Protein AF-A0A382GG49-F1 (afdb_monomer)

Sequence (74 aa):
MSLTKEKPNDAETLFYNRQAFKRFNQFKIDRTLSTLSEIDRLIFTTVPRLLHVNQEGLPGYVDEKNVPCGIMNF

InterPro domains:
  IPR024685 Adenylate cyclase class-I, N-terminal domain [PF12633] (18-74)

Organism: NCBI:txid408172

Solvent-accessible surface area (backbone atoms only — not comparable to full-atom values): 4573 Å² total; per-residue (Å²): 135,85,81,78,75,74,79,75,54,69,68,57,51,51,52,50,50,53,52,51,50,51,53,53,52,48,51,50,50,54,56,49,54,73,71,45,53,75,68,55,39,50,48,65,68,44,46,62,64,55,41,47,41,52,42,91,95,48,85,47,48,63,101,53,102,79,60,90,47,8,47,84,91,120

Secondary structure (DSSP, 8-state):
-----PPPPHHHHHHHHHHHHHHHHHHHHHHHHHHS-HHHHHHHHHHHHHHTS--TTSTT----TT-SS--TT-

Mean predicted aligned error: 11.21 Å

pLDDT: mean 78.26, std 15.33, range [39.84, 96.38]

Foldseek 3Di:
DDPPPDDDDPVVVVVVVVVVVVVVVVVVVVVVLVPDDPVVNVCVVCVVVVQQALDPPDPQHDPDPDRRGGHDPD

Radius of gyration: 20.02 Å; Cα contacts (8 Å, |Δi|>4): 37; chains: 1; bounding box: 46×37×52 Å

Structure (mmCIF, N/CA/C/O backbone):
data_AF-A0A382GG49-F1
#
_entry.id   AF-A0A382GG49-F1
#
loop_
_atom_site.group_PDB
_atom_site.id
_atom_site.type_symbol
_atom_site.label_atom_id
_atom_site.label_alt_id
_atom_site.label_comp_id
_atom_site.label_asym_id
_atom_site.label_entity_id
_atom_site.label_seq_id
_atom_site.pdbx_PDB_ins_code
_atom_site.C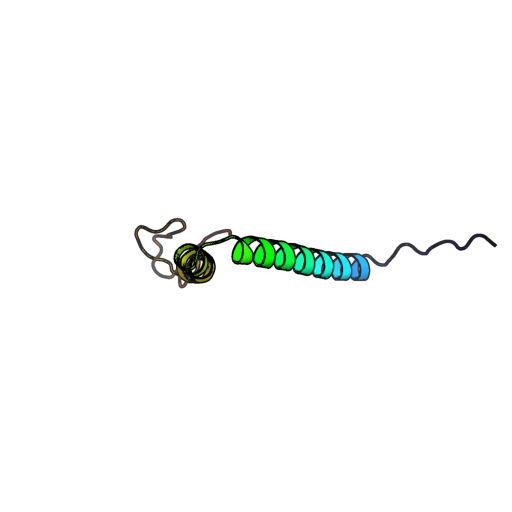artn_x
_atom_site.Cartn_y
_atom_site.Cartn_z
_atom_site.occupancy
_atom_site.B_iso_or_equiv
_atom_site.auth_seq_id
_atom_site.auth_comp_id
_atom_site.auth_asym_id
_atom_site.auth_atom_id
_atom_site.pdbx_PDB_model_num
ATOM 1 N N . MET A 1 1 ? 28.270 10.471 -38.809 1.00 39.84 1 MET A N 1
ATOM 2 C CA . MET A 1 1 ? 27.985 9.151 -38.207 1.00 39.84 1 MET A CA 1
ATOM 3 C C . MET A 1 1 ? 26.679 9.254 -37.439 1.00 39.84 1 MET A C 1
ATOM 5 O O . MET A 1 1 ? 26.644 9.894 -36.398 1.00 39.84 1 MET A O 1
ATOM 9 N N . SER A 1 2 ? 25.596 8.724 -38.006 1.00 46.41 2 SER A N 1
ATOM 10 C CA . SER A 1 2 ? 24.311 8.606 -37.312 1.00 46.41 2 SER A CA 1
ATOM 11 C C . SER A 1 2 ? 24.404 7.395 -36.386 1.00 46.41 2 SER A C 1
ATOM 13 O O . SER A 1 2 ? 24.549 6.275 -36.868 1.00 46.41 2 SER A O 1
ATOM 15 N N . LEU A 1 3 ? 24.402 7.620 -35.072 1.00 51.34 3 LEU A N 1
ATOM 16 C CA . LEU A 1 3 ? 24.254 6.553 -34.084 1.00 51.34 3 LEU A CA 1
ATOM 17 C C . LEU A 1 3 ? 22.795 6.094 -34.136 1.00 51.34 3 LEU A C 1
ATOM 19 O O . LEU A 1 3 ? 21.928 6.667 -33.475 1.00 51.34 3 LEU A O 1
ATOM 23 N N . THR A 1 4 ? 22.508 5.087 -34.956 1.00 55.12 4 THR A N 1
ATOM 24 C CA . THR A 1 4 ? 21.264 4.323 -34.868 1.00 55.12 4 THR A CA 1
ATOM 25 C C . THR A 1 4 ? 21.199 3.711 -33.475 1.00 55.12 4 THR A C 1
ATOM 27 O O . THR A 1 4 ? 21.858 2.713 -33.203 1.00 55.12 4 THR A O 1
ATOM 30 N N . LYS A 1 5 ? 20.447 4.347 -32.569 1.00 61.62 5 LYS A N 1
ATOM 31 C CA . LYS A 1 5 ? 20.061 3.738 -31.295 1.00 61.62 5 LYS A CA 1
ATOM 32 C C . LYS A 1 5 ? 19.298 2.463 -31.634 1.00 61.62 5 LYS A C 1
ATOM 34 O O . LYS A 1 5 ? 18.178 2.544 -32.140 1.00 61.62 5 LYS A O 1
ATOM 39 N N . GLU A 1 6 ? 19.918 1.310 -31.405 1.00 63.78 6 GLU A N 1
ATOM 40 C CA . GLU A 1 6 ? 19.210 0.035 -31.414 1.00 63.78 6 GLU A CA 1
ATOM 41 C C . GLU A 1 6 ? 18.007 0.155 -30.476 1.00 63.78 6 GLU A C 1
ATOM 43 O O . GLU A 1 6 ? 18.110 0.712 -29.376 1.00 63.78 6 GLU A O 1
ATOM 48 N N . LYS A 1 7 ? 16.834 -0.281 -30.946 1.00 67.12 7 LYS A N 1
ATOM 49 C CA . LYS A 1 7 ? 15.647 -0.313 -30.092 1.00 67.12 7 LYS A CA 1
ATOM 50 C C . LYS A 1 7 ? 15.960 -1.241 -28.913 1.00 67.12 7 LYS A C 1
ATOM 52 O O . LYS A 1 7 ? 16.400 -2.362 -29.166 1.00 67.12 7 LYS A O 1
ATOM 57 N N . PRO A 1 8 ? 15.755 -0.795 -27.663 1.00 67.12 8 PRO A N 1
ATOM 58 C CA . PRO A 1 8 ? 16.001 -1.640 -26.505 1.00 67.12 8 PRO A CA 1
ATOM 59 C C . PRO A 1 8 ? 15.160 -2.912 -26.614 1.00 67.12 8 PRO A C 1
ATOM 61 O O . PRO A 1 8 ? 14.002 -2.859 -27.033 1.00 67.12 8 PRO A O 1
ATOM 64 N N . ASN A 1 9 ? 15.757 -4.044 -26.245 1.00 84.56 9 ASN A N 1
ATOM 65 C CA . ASN A 1 9 ? 15.084 -5.338 -26.224 1.00 84.56 9 ASN A CA 1
ATOM 66 C C . ASN A 1 9 ? 13.832 -5.250 -25.328 1.00 84.56 9 ASN A C 1
ATOM 68 O O . ASN A 1 9 ? 13.865 -4.633 -24.257 1.00 84.56 9 ASN A O 1
ATOM 72 N N . ASP A 1 10 ? 12.726 -5.874 -25.736 1.00 88.75 10 ASP A N 1
ATOM 73 C CA . ASP A 1 10 ? 11.468 -5.882 -24.982 1.00 88.75 10 ASP A CA 1
ATOM 74 C C . ASP A 1 10 ? 11.668 -6.358 -23.534 1.00 88.75 10 ASP A C 1
ATOM 76 O O . ASP A 1 10 ? 11.067 -5.810 -22.608 1.00 88.75 10 ASP A O 1
ATOM 80 N N . ALA A 1 11 ? 12.572 -7.317 -23.306 1.00 88.88 11 ALA A N 1
ATOM 81 C CA . ALA A 1 11 ? 12.909 -7.799 -21.967 1.00 88.88 11 ALA A CA 1
ATOM 82 C C . ALA A 1 11 ? 13.553 -6.714 -21.082 1.00 88.88 11 ALA A C 1
ATOM 84 O O . ALA A 1 11 ? 13.206 -6.582 -19.905 1.00 88.88 11 ALA A O 1
ATOM 85 N N . GLU A 1 12 ? 14.457 -5.910 -21.643 1.00 90.88 12 GLU A N 1
ATOM 86 C CA . GLU A 1 12 ? 15.113 -4.806 -20.932 1.00 90.88 12 GLU A CA 1
ATOM 87 C C . GLU A 1 12 ? 14.121 -3.681 -20.639 1.00 90.88 12 GLU A C 1
ATOM 89 O O . GLU A 1 12 ? 14.084 -3.150 -19.527 1.00 90.88 12 GLU A O 1
ATOM 94 N N . THR A 1 13 ? 13.255 -3.378 -21.608 1.00 91.62 13 THR A N 1
ATOM 95 C CA . THR A 1 13 ? 12.177 -2.395 -21.458 1.00 91.62 13 THR A CA 1
ATOM 96 C C . THR A 1 13 ? 11.202 -2.818 -20.358 1.00 91.62 13 THR A C 1
ATOM 98 O O . THR A 1 13 ? 10.870 -2.024 -19.475 1.00 91.62 13 THR A O 1
ATOM 101 N N . LEU A 1 14 ? 10.784 -4.087 -20.342 1.00 91.06 14 LEU A N 1
ATOM 102 C CA . LEU A 1 14 ? 9.927 -4.643 -19.293 1.00 91.06 14 LEU A CA 1
ATOM 103 C C . LEU A 1 14 ? 10.597 -4.601 -17.918 1.00 91.06 14 LEU A C 1
ATOM 105 O O . LEU A 1 14 ? 9.949 -4.238 -16.932 1.00 91.06 14 LEU A O 1
ATOM 109 N N . PHE A 1 15 ? 11.881 -4.953 -17.834 1.00 87.94 15 PHE A N 1
ATOM 110 C CA . PHE A 1 15 ? 12.631 -4.886 -16.584 1.00 87.94 15 PHE A CA 1
ATOM 111 C C . PHE A 1 15 ? 12.707 -3.449 -16.058 1.00 87.94 15 PHE A C 1
ATOM 113 O O . PHE A 1 15 ? 12.359 -3.201 -14.901 1.00 87.94 15 PHE A O 1
ATOM 120 N N . TYR A 1 16 ? 13.080 -2.495 -16.914 1.00 94.00 16 TYR A N 1
ATOM 121 C CA . TYR A 1 16 ? 13.137 -1.080 -16.561 1.00 94.00 16 TYR A CA 1
ATOM 122 C C . TYR A 1 16 ? 11.776 -0.558 -16.089 1.00 94.00 16 TYR A C 1
ATOM 124 O O . TYR A 1 16 ? 11.688 0.028 -15.008 1.00 94.00 16 TYR A O 1
ATOM 132 N N . ASN A 1 17 ? 10.704 -0.837 -16.834 1.00 90.44 17 ASN A N 1
ATOM 133 C CA . ASN A 1 17 ? 9.353 -0.392 -16.491 1.00 90.44 17 ASN A CA 1
ATOM 134 C C . ASN A 1 17 ? 8.907 -0.928 -15.127 1.00 90.44 17 ASN A C 1
ATOM 136 O O . ASN A 1 17 ? 8.364 -0.176 -14.318 1.00 90.44 17 ASN A O 1
ATOM 140 N N . ARG A 1 18 ? 9.195 -2.201 -14.820 1.00 87.00 18 ARG A N 1
ATOM 141 C CA . ARG A 1 18 ? 8.909 -2.782 -13.497 1.00 87.00 18 ARG A CA 1
ATOM 142 C C . ARG A 1 18 ? 9.660 -2.057 -12.381 1.00 87.00 18 ARG A C 1
ATOM 144 O O . ARG A 1 18 ? 9.075 -1.794 -11.332 1.00 87.00 18 ARG A O 1
ATOM 151 N N . GLN A 1 19 ? 10.935 -1.727 -12.585 1.00 92.94 19 GLN A N 1
ATOM 152 C CA . GLN A 1 19 ? 11.728 -1.000 -11.588 1.00 92.94 19 GLN A CA 1
ATOM 153 C C . GLN A 1 19 ? 11.234 0.440 -11.406 1.00 92.94 19 GLN A C 1
ATOM 155 O O . GLN A 1 19 ? 11.077 0.896 -10.274 1.00 92.94 19 GLN A O 1
ATOM 160 N N . ALA A 1 20 ? 10.945 1.141 -12.503 1.00 90.81 20 ALA A N 1
ATOM 161 C CA . ALA A 1 20 ? 10.412 2.499 -12.476 1.00 90.81 20 ALA A CA 1
ATOM 162 C C . ALA A 1 20 ? 9.056 2.553 -11.757 1.00 90.81 20 ALA A C 1
ATOM 164 O O . ALA A 1 20 ? 8.859 3.388 -10.874 1.00 90.81 20 ALA A O 1
ATOM 165 N N . PHE A 1 21 ? 8.165 1.606 -12.056 1.00 88.12 21 PHE A N 1
ATOM 166 C CA . PHE A 1 21 ? 6.866 1.485 -11.399 1.00 88.12 21 PHE A CA 1
ATOM 167 C C . PHE A 1 21 ? 7.000 1.249 -9.890 1.00 88.12 21 PHE A C 1
ATOM 169 O O . PHE A 1 21 ? 6.361 1.939 -9.098 1.00 88.12 21 PHE A O 1
ATOM 176 N N . LYS A 1 22 ? 7.890 0.338 -9.468 1.00 87.06 22 LYS A N 1
ATOM 177 C CA . LYS A 1 22 ? 8.169 0.099 -8.041 1.00 87.06 22 LYS A CA 1
ATOM 178 C C . LYS A 1 22 ? 8.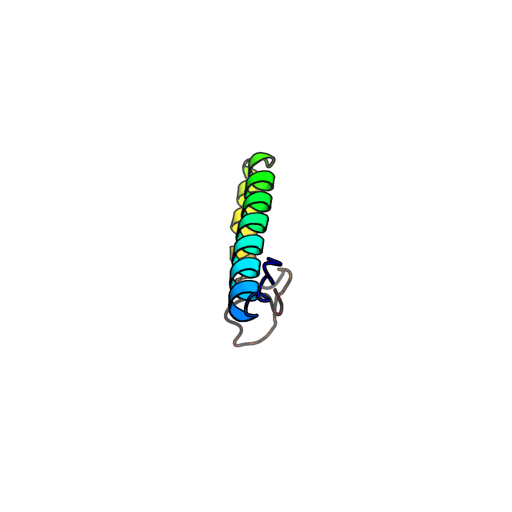660 1.361 -7.330 1.00 87.06 22 LYS A C 1
ATOM 180 O O . LYS A 1 22 ? 8.149 1.687 -6.264 1.00 87.06 22 LYS A O 1
ATOM 185 N N . ARG A 1 23 ? 9.612 2.089 -7.925 1.00 93.50 23 ARG A N 1
ATOM 186 C CA . ARG A 1 23 ? 10.147 3.339 -7.354 1.00 93.50 23 ARG A CA 1
ATOM 187 C C . ARG A 1 23 ? 9.070 4.411 -7.221 1.00 93.50 23 ARG A C 1
ATOM 189 O O . ARG A 1 23 ? 8.981 5.061 -6.185 1.00 93.50 23 ARG A O 1
ATOM 196 N N . PHE A 1 24 ? 8.240 4.571 -8.248 1.00 92.19 24 PHE A N 1
ATOM 197 C CA . PHE A 1 24 ? 7.139 5.528 -8.226 1.00 92.19 24 PHE A CA 1
ATOM 198 C C . PHE A 1 24 ? 6.101 5.188 -7.149 1.00 92.19 24 PHE A C 1
ATOM 200 O O . PHE A 1 24 ? 5.674 6.066 -6.400 1.00 92.19 24 PHE A O 1
ATOM 207 N N . ASN A 1 25 ? 5.734 3.911 -7.022 1.00 88.19 25 ASN A N 1
ATOM 208 C CA . ASN A 1 25 ? 4.803 3.473 -5.985 1.00 88.19 25 ASN A CA 1
ATOM 209 C C . ASN A 1 25 ? 5.376 3.674 -4.583 1.00 88.19 25 ASN A C 1
ATOM 211 O O . ASN A 1 25 ? 4.657 4.159 -3.713 1.00 88.19 25 ASN A O 1
ATOM 215 N N . GLN A 1 26 ? 6.663 3.377 -4.377 1.00 90.19 26 GLN A N 1
ATOM 216 C CA . GLN A 1 26 ? 7.323 3.631 -3.098 1.00 90.19 26 GLN A CA 1
ATOM 217 C C . GLN A 1 26 ? 7.293 5.1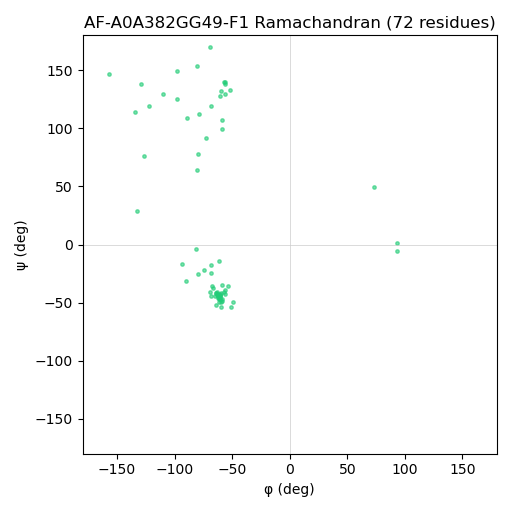22 -2.749 1.00 90.19 26 GLN A C 1
ATOM 219 O O . GLN A 1 26 ? 6.858 5.482 -1.662 1.00 90.19 26 GLN A O 1
ATOM 224 N N . PHE A 1 27 ? 7.629 5.997 -3.702 1.00 96.38 27 PHE A N 1
ATOM 225 C CA . PHE A 1 27 ? 7.542 7.445 -3.505 1.00 96.38 27 PHE A CA 1
ATOM 226 C C . PHE A 1 27 ? 6.134 7.903 -3.094 1.00 96.38 27 PHE A C 1
ATOM 228 O O . PHE A 1 27 ? 5.987 8.736 -2.199 1.00 96.38 27 PHE A O 1
ATOM 235 N N . LYS A 1 28 ? 5.084 7.360 -3.726 1.00 94.25 28 LYS A N 1
ATOM 236 C CA . LYS A 1 28 ? 3.699 7.667 -3.346 1.00 94.25 28 LYS A CA 1
ATOM 237 C C . LYS A 1 28 ? 3.395 7.228 -1.917 1.00 94.25 28 LYS A C 1
ATOM 239 O O . LYS A 1 28 ? 2.809 8.010 -1.177 1.00 94.25 28 LYS A O 1
ATOM 244 N N . ILE A 1 29 ? 3.796 6.013 -1.541 1.00 91.56 29 ILE A N 1
ATOM 245 C CA . ILE A 1 29 ? 3.601 5.481 -0.187 1.00 91.56 29 ILE A CA 1
ATOM 246 C C . ILE A 1 29 ? 4.311 6.371 0.834 1.00 91.56 29 ILE A C 1
ATOM 248 O O . ILE A 1 29 ? 3.675 6.819 1.785 1.00 91.56 29 ILE A O 1
ATOM 252 N N . ASP A 1 30 ? 5.583 6.696 0.605 1.00 94.44 30 ASP A N 1
ATOM 253 C CA . ASP A 1 30 ? 6.388 7.513 1.518 1.00 94.44 30 ASP A CA 1
ATOM 254 C C . ASP A 1 30 ? 5.781 8.910 1.701 1.00 94.44 30 ASP A C 1
ATOM 256 O O . ASP A 1 30 ? 5.648 9.405 2.823 1.00 94.44 30 ASP A O 1
ATOM 260 N N . ARG A 1 31 ? 5.347 9.533 0.596 1.00 95.38 31 ARG A N 1
ATOM 261 C CA . ARG A 1 31 ? 4.661 10.830 0.622 1.00 95.38 31 ARG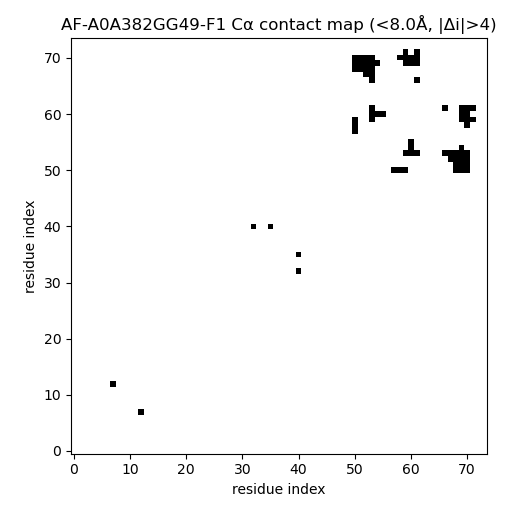 A CA 1
ATOM 262 C C . ARG A 1 31 ? 3.331 10.757 1.366 1.00 95.38 31 ARG A C 1
ATOM 264 O O . ARG A 1 31 ? 3.004 11.683 2.096 1.00 95.38 31 ARG A O 1
ATOM 271 N N . THR A 1 32 ? 2.553 9.695 1.184 1.00 93.44 32 THR A N 1
ATOM 272 C CA . THR A 1 32 ? 1.300 9.518 1.923 1.00 93.44 32 THR A CA 1
ATOM 273 C C . THR A 1 32 ? 1.588 9.364 3.415 1.00 93.44 32 THR A C 1
ATOM 275 O O . THR A 1 32 ? 1.068 10.141 4.213 1.00 93.44 32 THR A O 1
ATOM 278 N N . LEU A 1 33 ? 2.480 8.450 3.803 1.00 92.50 33 LEU A N 1
ATOM 279 C CA . LEU A 1 33 ? 2.815 8.186 5.207 1.00 92.50 33 LEU A CA 1
ATOM 280 C C . LEU A 1 33 ? 3.361 9.419 5.941 1.00 92.50 33 LEU A C 1
ATOM 282 O O . LEU A 1 33 ? 3.064 9.597 7.125 1.00 92.50 33 LEU A O 1
ATOM 286 N N . SER A 1 34 ? 4.118 10.287 5.261 1.00 94.75 34 SER A N 1
ATOM 287 C CA . SER A 1 34 ? 4.644 11.516 5.870 1.00 94.75 34 SER A CA 1
ATOM 288 C C . SER A 1 34 ? 3.559 12.547 6.196 1.00 94.75 34 SER A C 1
ATOM 290 O O . SER A 1 34 ? 3.739 13.348 7.109 1.00 94.75 34 SER A O 1
ATOM 292 N N . THR A 1 35 ? 2.421 12.500 5.497 1.00 94.81 35 THR A N 1
ATOM 293 C CA . THR A 1 35 ? 1.294 13.431 5.691 1.00 94.81 35 THR A CA 1
ATOM 294 C C . THR A 1 35 ? 0.218 12.925 6.649 1.00 94.81 35 THR A C 1
ATOM 296 O O . THR A 1 35 ? -0.601 13.715 7.111 1.00 94.81 35 THR A O 1
ATOM 299 N N . LEU A 1 36 ? 0.200 11.625 6.945 1.00 95.50 36 LEU A N 1
ATOM 300 C CA . LEU A 1 36 ? -0.826 11.006 7.781 1.00 95.50 36 LEU A CA 1
ATOM 301 C C . LEU A 1 36 ? -0.572 11.218 9.280 1.00 95.50 36 LEU A C 1
ATOM 303 O O . LEU A 1 36 ? 0.570 11.357 9.726 1.00 95.50 36 LEU A O 1
ATOM 307 N N . SER A 1 37 ? -1.648 11.190 10.069 1.00 95.69 37 SER A N 1
ATOM 308 C CA . SER A 1 37 ? -1.557 11.085 11.526 1.00 95.69 37 SER A CA 1
ATOM 309 C C . SER A 1 37 ? -1.042 9.698 11.942 1.00 95.69 37 SER A C 1
ATOM 311 O O . SER A 1 37 ? -0.932 8.782 11.127 1.00 95.69 37 SER A O 1
ATOM 313 N N . GLU A 1 38 ? -0.706 9.511 13.217 1.00 93.62 38 GLU A N 1
ATOM 314 C CA . GLU A 1 38 ? -0.237 8.211 13.714 1.00 93.62 38 GLU A CA 1
ATOM 315 C C . GLU A 1 38 ? -1.292 7.100 13.576 1.00 93.62 38 GLU A C 1
ATOM 317 O O . GLU A 1 38 ? -0.970 6.010 13.102 1.00 93.62 38 GLU A O 1
ATOM 322 N N . ILE A 1 39 ? -2.557 7.397 13.894 1.00 93.38 39 ILE A N 1
ATOM 323 C CA . ILE A 1 39 ? -3.671 6.447 13.753 1.00 93.38 39 ILE A CA 1
ATOM 324 C C . ILE A 1 39 ? -3.896 6.101 12.277 1.00 93.38 39 ILE A C 1
ATOM 326 O O . ILE A 1 39 ? -4.017 4.928 11.927 1.00 93.38 39 ILE A O 1
ATOM 330 N N . ASP A 1 40 ? -3.880 7.097 11.392 1.00 91.81 40 ASP A N 1
ATOM 331 C CA . ASP A 1 40 ? -4.096 6.854 9.964 1.00 91.81 40 ASP A CA 1
ATOM 332 C C . ASP A 1 40 ? -2.942 6.061 9.338 1.00 91.81 40 ASP A C 1
ATOM 334 O O . ASP A 1 40 ? -3.173 5.201 8.488 1.00 91.81 40 ASP A O 1
ATOM 338 N N . ARG A 1 41 ? -1.695 6.290 9.779 1.00 92.69 41 ARG A N 1
ATOM 339 C CA . ARG A 1 41 ? -0.537 5.467 9.385 1.00 92.69 41 ARG A CA 1
ATOM 340 C C . ARG A 1 41 ? -0.714 4.011 9.808 1.00 92.69 41 ARG A C 1
ATOM 342 O O . ARG A 1 41 ? -0.416 3.108 9.021 1.00 92.69 41 ARG A O 1
ATOM 349 N N . LEU A 1 42 ? -1.195 3.776 11.029 1.00 90.31 42 LEU A N 1
ATOM 350 C CA . LEU A 1 42 ? -1.465 2.429 11.527 1.00 90.31 42 LEU A CA 1
ATOM 351 C C . LEU A 1 42 ? -2.532 1.736 10.673 1.00 90.31 42 LEU A C 1
ATOM 353 O O . LEU A 1 42 ? -2.322 0.607 10.232 1.00 90.31 42 LEU A O 1
ATOM 357 N N . ILE A 1 43 ? -3.636 2.423 10.370 1.00 87.25 43 ILE A N 1
ATOM 358 C CA . ILE A 1 43 ? -4.685 1.895 9.488 1.00 87.25 43 ILE A CA 1
ATOM 359 C C . ILE A 1 43 ? -4.095 1.588 8.107 1.00 87.25 43 ILE A C 1
ATOM 361 O O . ILE A 1 43 ? -4.168 0.449 7.654 1.00 87.25 43 ILE A O 1
ATOM 365 N N . PHE A 1 44 ? -3.433 2.555 7.467 1.00 86.56 44 PHE A N 1
ATOM 366 C CA . PHE A 1 44 ? -2.876 2.412 6.117 1.00 86.56 44 PHE A CA 1
ATOM 367 C C . PHE A 1 44 ? -1.900 1.230 5.987 1.00 86.56 44 PHE A C 1
ATOM 369 O O . PHE A 1 44 ? -1.912 0.521 4.984 1.00 86.56 44 PHE A O 1
ATOM 376 N N . THR A 1 45 ? -1.068 0.985 7.002 1.00 85.25 45 THR A N 1
ATOM 377 C CA . THR A 1 45 ? -0.102 -0.131 7.008 1.00 85.25 45 THR A CA 1
ATOM 378 C C . THR A 1 45 ? -0.731 -1.483 7.353 1.00 85.25 45 THR A C 1
ATOM 380 O O . THR A 1 45 ? -0.224 -2.523 6.928 1.00 85.25 45 THR A O 1
ATOM 383 N N . THR A 1 46 ? -1.850 -1.487 8.080 1.00 83.19 46 T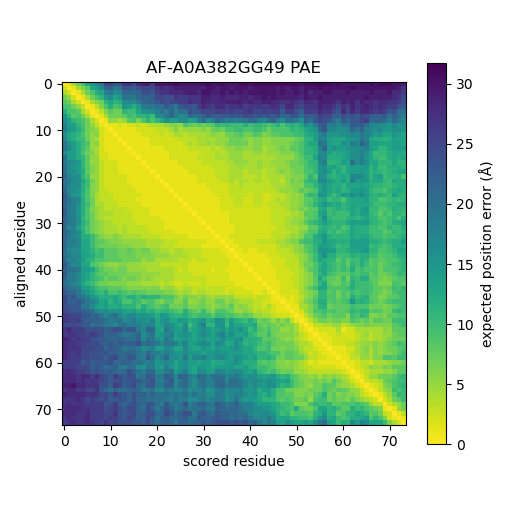HR A N 1
ATOM 384 C CA . THR A 1 46 ? -2.542 -2.708 8.522 1.00 83.19 46 THR A CA 1
ATOM 385 C C . THR A 1 46 ? -3.583 -3.183 7.510 1.00 83.19 46 THR A C 1
ATOM 387 O O . THR A 1 46 ? -3.767 -4.389 7.356 1.00 8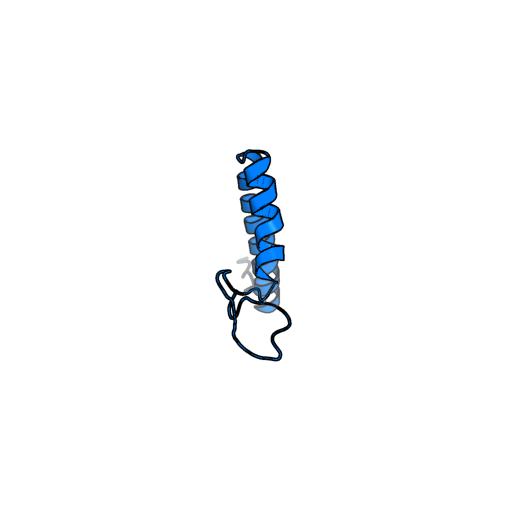3.19 46 THR A O 1
ATOM 390 N N . VAL A 1 47 ? -4.210 -2.260 6.769 1.00 76.75 47 VAL A N 1
ATOM 391 C CA . VAL A 1 47 ? -5.226 -2.544 5.741 1.00 76.75 47 VAL A CA 1
ATOM 392 C C . VAL A 1 47 ? -4.779 -3.635 4.774 1.00 76.75 47 VAL A C 1
ATOM 394 O O . VAL A 1 47 ? -5.536 -4.589 4.644 1.00 76.75 47 VAL A O 1
ATOM 397 N N . PRO A 1 48 ? -3.567 -3.608 4.174 1.00 73.56 48 PRO A N 1
ATOM 398 C CA . PRO A 1 48 ? -3.109 -4.709 3.344 1.00 73.56 48 PRO A CA 1
ATOM 399 C C . PRO A 1 48 ? -3.250 -6.035 4.077 1.00 73.56 48 PRO A C 1
ATOM 401 O O . PRO A 1 48 ? -3.954 -6.897 3.586 1.00 73.56 48 PRO A O 1
ATOM 404 N N . ARG A 1 49 ? -2.706 -6.195 5.291 1.00 70.06 49 ARG A N 1
ATOM 405 C CA . ARG A 1 49 ? -2.816 -7.456 6.051 1.00 70.06 49 ARG A CA 1
ATOM 406 C C . ARG A 1 49 ? -4.259 -7.896 6.287 1.00 70.06 49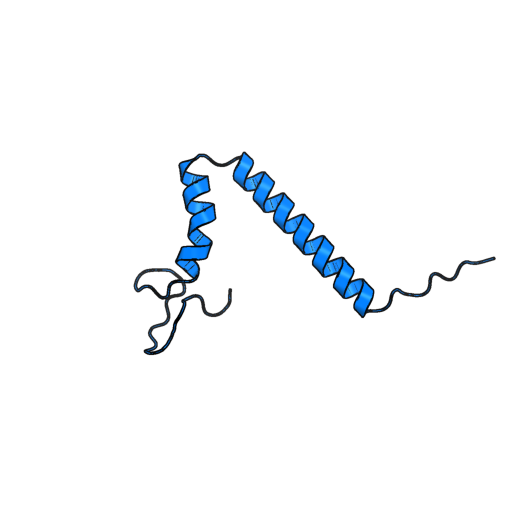 ARG A C 1
ATOM 408 O O . ARG A 1 49 ? -4.525 -9.079 6.133 1.00 70.06 49 ARG A O 1
ATOM 415 N N . LEU A 1 50 ? -5.160 -6.968 6.601 1.00 65.12 50 LEU A N 1
ATOM 416 C CA . LEU A 1 50 ? -6.585 -7.256 6.806 1.00 65.12 50 LEU A CA 1
ATOM 417 C C . LEU A 1 50 ? -7.278 -7.697 5.518 1.00 65.12 50 LEU A C 1
ATOM 419 O O . LEU A 1 50 ? -8.091 -8.608 5.541 1.00 65.12 50 LEU A O 1
ATOM 423 N N . LEU A 1 51 ? -6.895 -7.103 4.395 1.00 64.50 51 LEU A N 1
ATOM 424 C CA . LEU A 1 51 ? -7.363 -7.474 3.068 1.00 64.50 51 LEU A CA 1
ATOM 425 C C . LEU A 1 51 ? -6.847 -8.855 2.616 1.00 64.50 51 LEU A C 1
ATOM 427 O O . LEU A 1 51 ? -7.420 -9.470 1.731 1.00 64.50 51 LEU A O 1
ATOM 431 N N . HIS A 1 52 ? -5.802 -9.410 3.237 1.00 67.00 52 HIS A N 1
ATOM 432 C CA . HIS A 1 52 ? -5.449 -10.818 3.008 1.00 67.00 52 HIS A CA 1
ATOM 433 C C . HIS A 1 52 ? -6.310 -11.770 3.854 1.00 67.00 52 HIS A C 1
ATOM 435 O O . HIS A 1 52 ? -6.167 -12.977 3.715 1.00 67.00 52 HIS A O 1
ATOM 441 N N . VAL A 1 53 ? -7.191 -11.294 4.739 1.00 66.94 5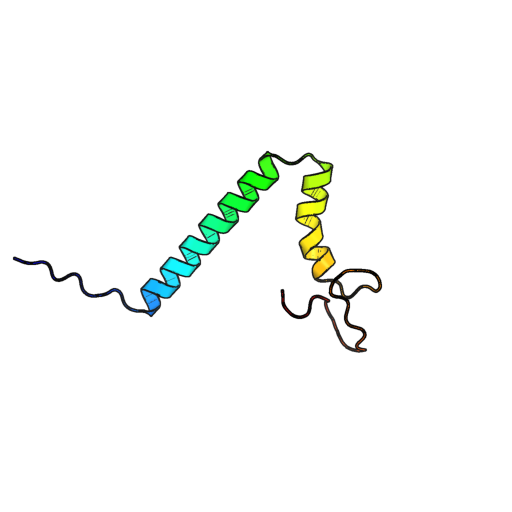3 VAL A N 1
ATOM 442 C CA . VAL A 1 53 ? -8.026 -12.156 5.588 1.00 66.94 53 VAL A CA 1
ATOM 443 C C . VAL A 1 53 ? -9.405 -12.304 4.957 1.00 66.94 53 VAL A C 1
ATOM 445 O O . VAL A 1 53 ? -10.090 -11.318 4.708 1.00 66.94 53 VAL A O 1
ATOM 448 N N . ASN A 1 54 ? -9.839 -13.544 4.727 1.00 73.94 54 ASN A N 1
ATOM 449 C CA . ASN A 1 54 ? -11.212 -13.821 4.312 1.00 73.94 54 ASN A CA 1
ATOM 450 C C . ASN A 1 54 ? -12.146 -13.790 5.533 1.00 73.94 54 ASN A C 1
ATOM 452 O O . ASN A 1 54 ? -12.476 -14.833 6.090 1.00 73.94 54 ASN A O 1
ATOM 456 N N . GLN A 1 55 ? -12.502 -12.591 6.000 1.00 73.50 55 GLN A N 1
ATOM 457 C CA . GLN A 1 55 ? -13.340 -12.397 7.185 1.00 73.50 55 GLN A CA 1
ATOM 458 C C . GLN A 1 55 ? -14.725 -11.869 6.808 1.00 73.50 55 GLN A C 1
ATOM 460 O O . GLN A 1 55 ? -14.851 -10.857 6.116 1.00 73.50 55 GLN A O 1
ATOM 465 N N . GLU A 1 56 ? -15.763 -12.532 7.316 1.00 79.12 56 GLU A N 1
ATOM 466 C CA . GLU A 1 56 ? -17.153 -12.117 7.139 1.00 79.12 56 GLU A CA 1
ATOM 467 C C . GLU A 1 56 ? -17.357 -10.673 7.641 1.00 79.12 56 GLU A C 1
ATOM 469 O O . GLU A 1 56 ? -16.929 -10.308 8.740 1.00 79.12 56 GLU A O 1
ATOM 474 N N . GLY A 1 57 ? -17.975 -9.832 6.807 1.00 73.31 57 GLY A N 1
ATOM 475 C CA . GLY A 1 57 ? -18.205 -8.410 7.088 1.00 73.31 57 GLY A CA 1
ATOM 476 C C . GLY A 1 57 ? -17.129 -7.444 6.571 1.00 73.31 57 GLY A C 1
ATOM 477 O O . GLY A 1 57 ? -17.337 -6.233 6.655 1.00 73.31 57 GLY A O 1
ATOM 478 N N . LEU A 1 58 ? -16.015 -7.932 6.002 1.00 71.25 58 LEU A N 1
ATOM 479 C CA . LEU A 1 58 ? -15.020 -7.087 5.325 1.00 71.25 58 LEU A CA 1
ATOM 480 C C . LEU A 1 58 ? -15.211 -7.060 3.792 1.00 71.25 58 LEU A C 1
ATOM 482 O O . LEU A 1 58 ? -15.657 -8.050 3.204 1.00 71.25 58 LEU A O 1
ATOM 486 N N . PRO A 1 59 ? -14.862 -5.948 3.108 1.00 65.25 59 PRO A N 1
ATOM 487 C CA . PRO A 1 59 ? -14.865 -5.894 1.646 1.00 65.25 59 PRO A CA 1
ATOM 488 C C . PRO A 1 59 ? -13.921 -6.939 1.039 1.00 65.25 59 PRO A C 1
ATOM 490 O O . PRO A 1 59 ? -12.766 -7.028 1.444 1.00 65.25 59 PRO A O 1
ATOM 493 N N . GLY A 1 60 ? -14.396 -7.689 0.040 1.00 67.69 60 GLY A N 1
ATOM 494 C CA . GLY A 1 60 ? -13.613 -8.746 -0.616 1.00 67.69 60 GLY A CA 1
ATOM 495 C C . GLY A 1 60 ? -13.794 -10.151 -0.029 1.00 67.69 60 GLY A C 1
ATOM 496 O O . GLY A 1 60 ? -13.180 -11.082 -0.550 1.00 67.69 60 GLY A O 1
ATOM 497 N N . TYR A 1 61 ? -14.653 -10.313 0.990 1.00 76.06 61 TYR A N 1
ATOM 498 C CA . TYR A 1 61 ? -15.042 -11.617 1.538 1.00 76.06 61 TYR A CA 1
ATOM 499 C C . TYR A 1 61 ? -15.632 -12.548 0.467 1.00 76.06 61 TYR A C 1
ATOM 501 O O . TYR A 1 61 ? -16.456 -12.134 -0.353 1.00 76.06 61 TYR A O 1
ATOM 509 N N . VAL A 1 62 ? -15.234 -13.819 0.517 1.00 77.25 62 VAL A N 1
ATOM 510 C CA . VAL A 1 62 ? -15.709 -14.898 -0.351 1.00 77.25 62 VAL A CA 1
ATOM 511 C C . VAL A 1 62 ? -16.291 -16.011 0.516 1.00 77.25 62 VAL A C 1
ATOM 513 O O . VAL A 1 62 ? -15.576 -16.627 1.310 1.00 77.25 62 VAL A O 1
ATOM 516 N N . ASP A 1 63 ? -17.580 -16.293 0.328 1.00 81.94 63 ASP A N 1
ATOM 517 C CA . ASP A 1 63 ? -18.301 -17.362 1.025 1.00 81.94 63 ASP A CA 1
ATOM 518 C C . ASP A 1 63 ? -18.030 -18.733 0.379 1.00 81.94 63 ASP A C 1
ATOM 520 O O . ASP A 1 63 ? -18.898 -19.367 -0.220 1.00 81.94 63 ASP A O 1
ATOM 524 N N . GLU A 1 64 ? -16.771 -19.169 0.443 1.00 80.75 64 GLU A N 1
ATOM 525 C CA . GLU A 1 64 ? -16.329 -20.477 -0.032 1.00 80.75 64 GLU A CA 1
ATOM 526 C C . GLU A 1 64 ? -15.512 -21.200 1.038 1.00 80.75 64 GLU A C 1
ATOM 528 O O . GLU A 1 64 ? -14.621 -20.649 1.686 1.00 80.75 64 GLU A O 1
ATOM 533 N N . LYS A 1 65 ? -15.780 -22.502 1.171 1.00 68.06 65 LYS A N 1
ATOM 534 C CA . LYS A 1 65 ? -15.277 -23.352 2.259 1.00 68.06 65 LYS A CA 1
ATOM 535 C C . LYS A 1 65 ? -13.747 -23.486 2.336 1.00 68.06 65 LYS A C 1
ATOM 537 O O . LYS A 1 65 ? -13.253 -23.975 3.344 1.00 68.06 65 LYS A O 1
ATOM 542 N N . ASN A 1 66 ? -13.015 -23.095 1.290 1.00 66.38 66 ASN A N 1
ATOM 543 C CA . ASN A 1 66 ? -11.573 -23.323 1.140 1.00 66.38 66 ASN A CA 1
ATOM 544 C C . ASN A 1 66 ? -10.798 -22.068 0.707 1.00 66.38 66 ASN A C 1
ATOM 546 O O . ASN A 1 66 ? -9.775 -22.188 0.038 1.00 66.38 66 ASN A O 1
ATOM 550 N N . VAL A 1 67 ? -11.270 -20.870 1.052 1.00 69.06 67 VAL A N 1
ATOM 551 C CA . VAL A 1 67 ? -10.560 -19.628 0.717 1.00 69.06 67 VAL A CA 1
ATOM 552 C C . VAL A 1 67 ? -9.584 -19.274 1.846 1.00 69.06 67 VAL A C 1
ATOM 554 O O . VAL A 1 67 ? -10.027 -18.886 2.928 1.00 69.06 67 VAL A O 1
ATOM 557 N N . PRO A 1 68 ? -8.258 -19.405 1.637 1.00 60.03 68 PRO A N 1
ATOM 558 C CA . PRO A 1 68 ? -7.273 -19.160 2.692 1.00 60.03 68 PRO A CA 1
ATOM 559 C C . PRO A 1 68 ? -7.082 -17.666 3.001 1.00 60.03 68 PRO A C 1
ATOM 561 O O . PRO A 1 68 ? -6.610 -17.319 4.082 1.00 60.03 68 PRO A O 1
ATOM 564 N N . CYS A 1 69 ? -7.426 -16.786 2.057 1.00 58.41 69 CYS A N 1
ATOM 565 C CA . CYS A 1 69 ? -7.229 -15.340 2.121 1.00 58.41 69 CYS A CA 1
ATOM 566 C C . CYS A 1 69 ? -8.207 -14.612 1.181 1.00 58.41 69 CYS A C 1
ATOM 568 O O . CYS A 1 69 ? -8.566 -15.155 0.140 1.00 58.41 69 CYS A O 1
ATOM 570 N N . GLY A 1 70 ? -8.665 -13.408 1.545 1.00 57.72 70 GLY A N 1
ATOM 571 C CA . GLY A 1 70 ? -9.848 -12.786 0.933 1.00 57.72 70 GLY A CA 1
ATOM 572 C C . GLY A 1 70 ? -9.662 -11.371 0.385 1.00 57.72 70 GLY A C 1
ATOM 573 O O . GLY A 1 70 ? -10.205 -10.434 0.954 1.00 57.72 70 GLY A O 1
ATOM 574 N N . ILE A 1 71 ? -9.015 -11.255 -0.782 1.00 56.06 71 ILE A N 1
ATOM 575 C CA . ILE A 1 71 ? -9.573 -10.463 -1.889 1.00 56.06 71 ILE A CA 1
ATOM 576 C C . ILE A 1 71 ? -9.430 -11.274 -3.181 1.00 56.06 71 ILE A C 1
ATOM 578 O O . ILE A 1 71 ? -8.325 -11.488 -3.678 1.00 56.06 71 ILE A O 1
ATOM 582 N N . MET A 1 72 ? -10.551 -11.681 -3.773 1.00 49.22 72 MET A N 1
ATOM 583 C CA . MET A 1 72 ? -10.574 -12.033 -5.194 1.00 49.22 72 MET A CA 1
ATOM 584 C C . MET A 1 72 ? -10.365 -10.755 -6.026 1.00 49.22 72 MET A C 1
ATOM 586 O O . MET A 1 72 ? -11.191 -9.848 -5.968 1.00 49.22 72 MET A O 1
ATOM 590 N N . ASN A 1 73 ? -9.288 -10.712 -6.822 1.00 41.53 73 ASN A N 1
ATOM 591 C CA . ASN A 1 73 ? -8.912 -9.629 -7.753 1.00 41.53 73 ASN A CA 1
ATOM 592 C C . ASN A 1 73 ? -8.359 -8.311 -7.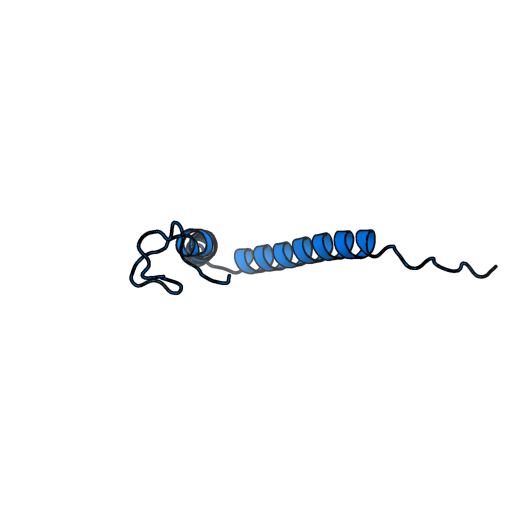145 1.00 41.53 73 ASN A C 1
ATOM 594 O O . ASN A 1 73 ? -8.788 -7.235 -7.566 1.00 41.53 73 ASN A O 1
ATOM 598 N N . PHE A 1 74 ? -7.376 -8.359 -6.233 1.00 47.59 74 PHE A N 1
ATOM 599 C CA . PHE A 1 74 ? -6.509 -7.202 -5.910 1.00 47.59 74 PHE A CA 1
ATOM 600 C C . PHE A 1 74 ? -5.022 -7.536 -6.037 1.00 47.59 74 PHE A C 1
ATOM 602 O O . PHE A 1 74 ? -4.660 -8.708 -5.788 1.00 47.59 74 PHE A O 1
#